Protein AF-A0A960MAD6-F1 (afdb_monomer)

Secondary structure (DSSP, 8-state):
-EEEEEEEEEEEEEEEEEEEEEEEEEEEE-SSS--PEEEEEEEEEEEEEEEEEEEEEEEEEEEEETTEEEEEEEEEEEEEEEEEEEEEEE--SS-TTS-EEEEEEEEEEEEEEEEEEEEEE-

Radius of gyration: 27.39 Å; Cα contacts (8 Å, |Δi|>4): 281; chains: 1; bounding box: 45×24×86 Å

Foldseek 3Di:
DDKDKDKDKDKDKDKDKDKDKDWDWDWDDDPDDDPDIDTKIKIKIKIKIKMKIKIKIWMKMKDDDPPKIKIKIKIKIKMKIKMWMWMWIAIPPDDPVPGTDIDIDIDMDMDIDIDMD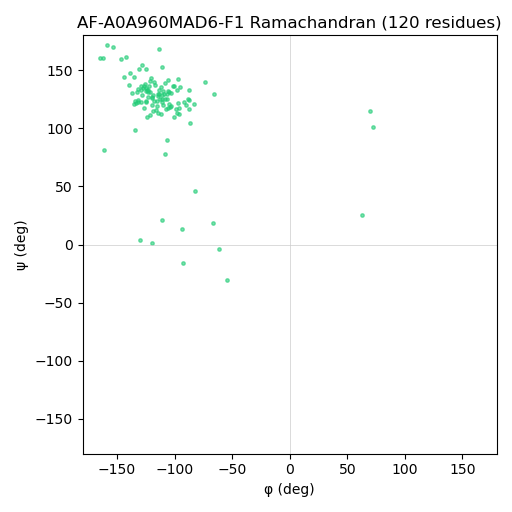MDMGD

Mean predicted aligned error: 12.71 Å

Solvent-accessible surface area (backbone atoms only — not comparable to full-atom values): 6887 Å² total; per-residue (Å²): 135,57,62,52,75,49,78,47,75,46,79,50,76,47,75,50,80,48,80,47,79,48,77,50,81,46,77,48,76,61,96,70,93,56,98,61,73,49,77,43,51,38,43,38,42,36,42,36,45,32,41,30,50,33,41,34,47,28,45,32,41,36,39,56,52,102,77,37,31,42,38,41,35,44,28,45,37,39,36,40,40,39,37,43,35,40,37,39,42,38,60,75,73,76,62,100,87,72,41,79,54,75,47,79,49,78,50,78,51,78,48,73,46,80,47,77,50,79,47,80,44,116

Nearest PDB structures (foldseek):
  5fq8-assembly1_D  TM=5.428E-01  e=1.063E-01  Bacteroides thetaiotaomicron
  5fq6-assembly2_B  TM=4.633E-01  e=8.966E-02  Bacteroides thetaiotaomicron
  8the-assembly1_A  TM=2.583E-01  e=4.532E-02  Pseudomonas aeruginosa
  1xkw-assembly1_A  TM=3.359E-01  e=4.162E-01  Pseudomonas aeruginosa
  1pnz-assembly1_A  TM=3.055E-01  e=1.629E+00  Escherichia coli

Structure (mmCIF, N/CA/C/O backbone):
data_AF-A0A960MAD6-F1
#
_entry.id   AF-A0A960MAD6-F1
#
loop_
_atom_site.group_PDB
_atom_site.id
_atom_site.type_symbol
_atom_site.label_atom_id
_atom_site.label_alt_id
_atom_site.label_comp_id
_atom_site.label_asym_id
_atom_site.label_entity_id
_atom_site.label_seq_id
_atom_site.pdbx_PDB_ins_code
_atom_site.Cartn_x
_atom_site.Cartn_y
_atom_site.Cartn_z
_atom_site.occupancy
_atom_site.B_iso_or_equiv
_atom_site.auth_seq_id
_atom_site.auth_comp_id
_atom_site.auth_asym_id
_atom_site.auth_atom_id
_atom_site.pdbx_PDB_model_num
ATOM 1 N N . ILE A 1 1 ? 17.023 -0.109 -35.590 1.00 54.28 1 ILE A N 1
ATOM 2 C CA . ILE A 1 1 ? 17.736 -0.229 -34.292 1.00 54.28 1 ILE A CA 1
ATOM 3 C C . ILE A 1 1 ? 16.749 0.321 -33.296 1.00 54.28 1 ILE A C 1
ATOM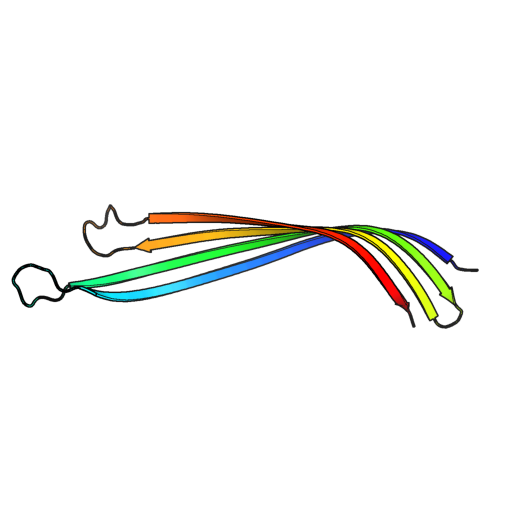 5 O O . ILE A 1 1 ? 16.611 1.535 -33.200 1.00 54.28 1 ILE A O 1
ATOM 9 N N . ASP A 1 2 ? 16.009 -0.569 -32.648 1.00 82.81 2 ASP A N 1
ATOM 10 C CA . ASP A 1 2 ? 14.739 -0.182 -32.044 1.00 82.81 2 ASP A CA 1
ATOM 11 C C . ASP A 1 2 ? 14.935 -0.171 -30.532 1.00 82.81 2 ASP A C 1
ATOM 13 O O . ASP A 1 2 ? 14.636 -1.131 -29.824 1.00 82.81 2 ASP A O 1
ATOM 17 N N . TYR A 1 3 ? 15.565 0.904 -30.055 1.00 90.19 3 TYR A N 1
ATOM 18 C CA . TYR A 1 3 ? 15.613 1.231 -28.634 1.00 90.19 3 TYR A CA 1
ATOM 19 C C . TYR A 1 3 ? 14.794 2.485 -28.360 1.00 90.19 3 TYR A C 1
ATOM 21 O O . TYR A 1 3 ? 14.647 3.355 -29.220 1.00 90.19 3 TYR A O 1
ATOM 29 N N . GLY A 1 4 ? 14.285 2.585 -27.140 1.00 91.50 4 GLY A N 1
ATOM 30 C CA . GLY A 1 4 ? 13.468 3.704 -26.704 1.00 91.50 4 GLY A CA 1
ATOM 31 C C . GLY A 1 4 ? 13.688 4.031 -25.237 1.00 91.50 4 GLY A C 1
ATOM 32 O O . GLY A 1 4 ? 14.156 3.202 -24.457 1.00 91.50 4 GLY A O 1
ATOM 33 N N . PHE A 1 5 ? 13.330 5.259 -24.881 1.00 93.19 5 PHE A N 1
ATOM 34 C CA . PHE A 1 5 ? 13.246 5.718 -23.504 1.00 93.19 5 PHE A CA 1
ATOM 35 C C . PHE A 1 5 ? 11.822 6.192 -23.236 1.00 93.19 5 PHE A C 1
ATOM 37 O O . PHE A 1 5 ? 11.210 6.836 -24.090 1.00 93.19 5 PHE A O 1
ATOM 44 N N . SER A 1 6 ? 11.300 5.899 -22.054 1.00 92.81 6 SER A N 1
ATOM 45 C CA . SER A 1 6 ? 10.007 6.401 -21.604 1.00 92.81 6 SER A CA 1
ATOM 46 C C . SER A 1 6 ? 10.041 6.745 -20.120 1.00 92.81 6 SER A C 1
ATOM 48 O O . SER A 1 6 ? 10.925 6.326 -19.372 1.00 92.81 6 SER A O 1
ATOM 50 N N . PHE A 1 7 ? 9.077 7.557 -19.696 1.00 91.62 7 PHE A N 1
ATOM 51 C CA . PHE A 1 7 ? 8.799 7.781 -18.285 1.00 91.62 7 PHE A CA 1
ATOM 52 C C . PHE A 1 7 ? 7.676 6.847 -17.851 1.00 91.62 7 PHE A C 1
ATOM 54 O O . PHE A 1 7 ? 6.663 6.720 -18.541 1.00 91.62 7 PHE A O 1
ATOM 61 N N . LEU A 1 8 ? 7.848 6.224 -16.691 1.00 89.00 8 LEU A N 1
ATOM 62 C CA . LEU A 1 8 ? 6.857 5.365 -16.069 1.00 89.00 8 LEU A CA 1
ATOM 63 C C . LEU A 1 8 ? 6.380 6.006 -14.774 1.00 89.00 8 LEU A C 1
ATOM 65 O O . LEU A 1 8 ? 7.127 6.119 -13.803 1.00 89.00 8 LEU A O 1
ATOM 69 N N . THR A 1 9 ? 5.114 6.396 -14.765 1.00 91.50 9 THR A N 1
ATOM 70 C CA . THR A 1 9 ? 4.393 6.815 -13.568 1.00 91.50 9 THR A CA 1
ATOM 71 C C . T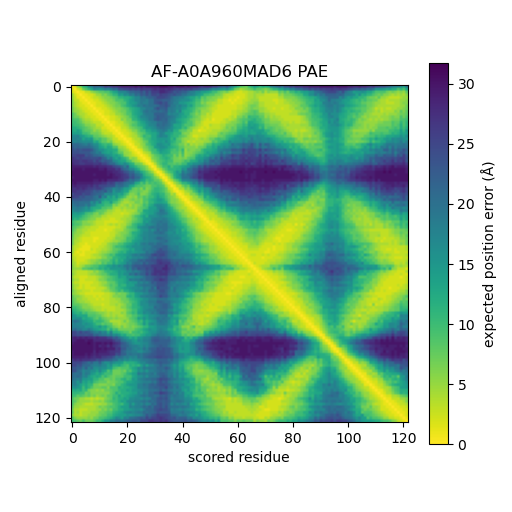HR A 1 9 ? 3.362 5.751 -13.221 1.00 91.50 9 THR A C 1
ATOM 73 O O . THR A 1 9 ? 2.591 5.321 -14.078 1.00 91.50 9 THR A O 1
ATOM 76 N N . LYS A 1 10 ? 3.339 5.300 -11.965 1.00 88.88 10 LYS A N 1
ATOM 77 C CA . LYS A 1 10 ? 2.271 4.430 -11.454 1.00 88.88 10 LYS A CA 1
ATOM 78 C C . LYS A 1 10 ? 1.701 5.032 -10.183 1.00 88.88 10 LYS A C 1
A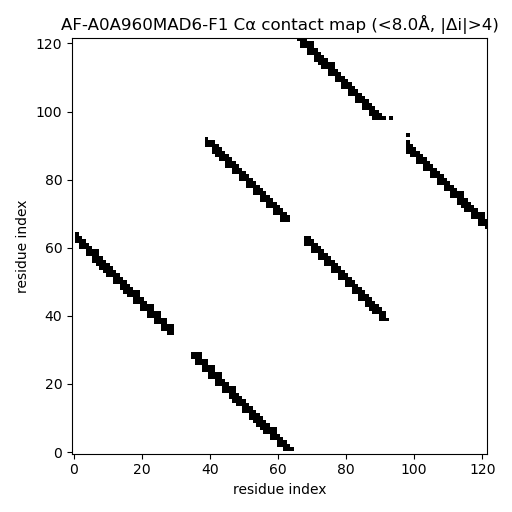TOM 80 O O . LYS A 1 10 ? 2.445 5.459 -9.304 1.00 88.88 10 LYS A O 1
ATOM 85 N N . ILE A 1 11 ? 0.378 5.054 -10.101 1.00 91.12 11 ILE A N 1
ATOM 86 C CA . ILE A 1 11 ? -0.363 5.427 -8.900 1.00 91.12 11 ILE A CA 1
ATOM 87 C C . ILE A 1 11 ? -1.297 4.263 -8.600 1.00 91.12 11 ILE A C 1
ATOM 89 O O . ILE A 1 11 ? -2.078 3.856 -9.459 1.00 91.12 11 ILE A O 1
ATOM 93 N N . GLY A 1 12 ? -1.177 3.712 -7.402 1.00 88.69 12 GLY A N 1
ATOM 94 C CA . GLY A 1 12 ? -1.995 2.618 -6.906 1.00 88.69 12 GLY A CA 1
ATOM 95 C C . GLY A 1 12 ? -2.655 2.999 -5.591 1.00 88.69 12 GLY A C 1
ATOM 96 O O . GLY A 1 12 ? -2.126 3.800 -4.822 1.00 88.69 12 GLY A O 1
ATOM 97 N N . LEU A 1 13 ? -3.816 2.414 -5.325 1.00 89.81 13 LEU A N 1
ATOM 98 C CA . LEU A 1 13 ? -4.478 2.499 -4.033 1.00 89.81 13 LEU A CA 1
ATOM 99 C C . LEU A 1 13 ? -4.977 1.109 -3.662 1.00 89.81 13 LEU A C 1
ATOM 101 O O . LEU A 1 13 ? -5.786 0.528 -4.382 1.00 89.81 13 LEU A O 1
ATOM 105 N N . ALA A 1 14 ? -4.512 0.596 -2.531 1.00 85.19 14 ALA A N 1
ATOM 106 C CA . ALA A 1 14 ? -5.082 -0.583 -1.898 1.00 85.19 14 ALA A CA 1
ATOM 107 C C . ALA A 1 14 ? -5.889 -0.151 -0.673 1.00 85.19 14 ALA A C 1
ATOM 109 O O . ALA A 1 14 ? -5.482 0.753 0.054 1.00 85.19 14 ALA A O 1
ATOM 110 N N . SER A 1 15 ? -7.023 -0.793 -0.416 1.00 87.38 15 SER A N 1
ATOM 111 C CA . SER A 1 15 ? -7.763 -0.627 0.833 1.00 87.38 15 SER A CA 1
ATOM 112 C C . SER A 1 15 ? -8.201 -1.981 1.370 1.00 87.38 15 SER A C 1
ATOM 114 O O . SER A 1 15 ? -8.500 -2.909 0.620 1.00 87.38 15 SER A O 1
ATOM 116 N N . ILE A 1 16 ? -8.181 -2.106 2.691 1.00 86.38 16 ILE A N 1
ATOM 117 C CA . ILE A 1 16 ? -8.569 -3.299 3.429 1.00 86.38 16 ILE A CA 1
ATOM 118 C C . ILE A 1 16 ? -9.499 -2.840 4.543 1.00 86.38 16 ILE A C 1
ATOM 120 O O . ILE A 1 16 ? -9.129 -2.019 5.384 1.00 86.38 16 ILE A O 1
ATOM 124 N N . TYR A 1 17 ? -10.707 -3.388 4.552 1.00 86.06 17 TYR A N 1
ATOM 125 C CA . TYR A 1 17 ? -11.661 -3.201 5.633 1.00 86.06 17 TYR A CA 1
ATOM 126 C C . TYR A 1 17 ? -11.836 -4.516 6.385 1.00 86.06 17 TYR A C 1
ATOM 128 O O . TYR A 1 17 ? -12.088 -5.559 5.782 1.00 86.06 17 TYR A O 1
ATOM 136 N N . GLY A 1 18 ? -11.702 -4.456 7.704 1.00 82.69 18 GLY A N 1
ATOM 137 C CA . GLY A 1 18 ? -11.931 -5.569 8.609 1.00 82.69 18 GLY A CA 1
ATOM 138 C C . GLY A 1 18 ? -12.926 -5.177 9.689 1.00 82.69 18 GLY A C 1
ATOM 139 O O . GLY A 1 18 ? -12.855 -4.087 10.252 1.00 82.69 18 GLY A O 1
ATOM 140 N N . ASN A 1 19 ? -13.838 -6.090 10.001 1.00 83.00 19 ASN A N 1
ATOM 141 C CA . ASN A 1 19 ? -14.691 -5.996 11.174 1.00 83.00 19 ASN A CA 1
ATOM 142 C C . ASN A 1 19 ? -14.395 -7.198 12.070 1.00 83.00 19 ASN A C 1
ATOM 144 O O . ASN A 1 19 ? -14.473 -8.342 11.618 1.00 83.00 19 ASN A O 1
ATOM 148 N N . TYR A 1 20 ? -14.031 -6.933 13.318 1.00 77.19 20 TYR A N 1
ATOM 149 C CA . TYR A 1 20 ? -13.798 -7.953 14.322 1.00 77.19 20 TYR A CA 1
ATOM 150 C C . TYR A 1 20 ? -14.759 -7.749 15.487 1.00 77.19 20 TYR A C 1
ATOM 152 O O . TYR A 1 20 ? -14.738 -6.723 16.163 1.00 77.19 20 TYR A O 1
ATOM 160 N N . GLN A 1 21 ? -15.587 -8.755 15.748 1.00 76.38 21 GLN A N 1
ATOM 161 C CA . GLN A 1 21 ? -16.490 -8.761 16.888 1.00 76.38 21 GLN A CA 1
ATOM 162 C C . GLN A 1 21 ? -16.020 -9.814 17.888 1.00 76.38 21 GLN A C 1
ATOM 164 O O . GLN A 1 21 ? -15.906 -10.992 17.552 1.00 76.38 21 GLN A O 1
ATOM 169 N N . SER A 1 22 ? -15.802 -9.398 19.132 1.00 70.12 22 SER A N 1
ATOM 170 C CA . SER A 1 22 ? -15.518 -10.295 20.247 1.00 70.12 22 SER A CA 1
ATOM 171 C C . SER A 1 22 ? -16.550 -10.110 21.354 1.00 70.12 22 SER A C 1
ATOM 173 O O . SER A 1 22 ? -16.945 -8.993 21.692 1.00 70.12 22 SER A O 1
ATOM 175 N N . GLN A 1 23 ? -17.018 -11.225 21.904 1.00 67.50 23 GLN A N 1
ATOM 176 C CA . GLN A 1 23 ? -17.898 -11.256 23.065 1.00 67.50 23 GLN A CA 1
ATOM 177 C C . GLN A 1 23 ? -17.198 -12.062 24.148 1.00 67.50 23 GLN A C 1
ATOM 179 O O . GLN A 1 23 ? -17.043 -13.274 24.014 1.00 67.50 23 GLN A O 1
ATOM 184 N N . ASN A 1 24 ? -16.788 -11.384 25.215 1.00 59.09 24 ASN A N 1
ATOM 185 C CA . ASN A 1 24 ? -16.203 -12.028 26.379 1.00 59.09 24 ASN A CA 1
ATOM 186 C C . ASN A 1 24 ? -17.240 -12.041 27.500 1.00 59.09 24 ASN A C 1
ATOM 188 O O . ASN A 1 24 ? -17.714 -10.993 27.938 1.00 59.09 24 ASN A O 1
ATOM 192 N N . LYS A 1 25 ? -17.581 -13.241 27.972 1.00 62.75 25 LYS A N 1
ATOM 193 C CA . LYS A 1 25 ? -18.384 -13.430 29.181 1.00 62.75 25 LYS A CA 1
ATOM 194 C C . LYS A 1 25 ? -17.426 -13.675 30.339 1.00 62.75 25 LYS A C 1
ATOM 196 O O . LYS A 1 25 ? -16.729 -14.687 30.345 1.00 62.75 25 LYS A O 1
ATOM 201 N N . GLY A 1 26 ? -17.359 -12.731 31.270 1.00 55.84 26 GLY A N 1
ATOM 202 C CA . GLY A 1 26 ? -16.576 -12.851 32.495 1.00 55.84 26 GLY A CA 1
ATOM 203 C C . GLY A 1 26 ? -17.500 -13.034 33.691 1.00 55.84 26 GLY A C 1
ATOM 204 O O . GLY A 1 26 ? -18.538 -12.382 33.781 1.00 55.84 26 GLY A O 1
ATOM 205 N N . THR A 1 27 ? -17.134 -13.919 34.612 1.00 56.62 27 THR A N 1
ATOM 206 C CA . THR A 1 27 ? -17.795 -14.025 35.915 1.00 56.62 27 THR A CA 1
ATOM 207 C C . THR A 1 27 ? -16.881 -13.383 36.943 1.00 56.62 27 THR A C 1
ATOM 209 O O . THR A 1 27 ? -15.752 -13.842 37.122 1.00 56.62 27 THR A O 1
ATOM 212 N N . VAL A 1 28 ? -17.340 -12.321 37.600 1.00 58.34 28 VAL A N 1
ATOM 213 C CA . VAL A 1 28 ? -16.580 -11.680 38.679 1.00 58.34 28 VAL A CA 1
ATOM 214 C C . VAL A 1 28 ? -17.229 -12.068 40.003 1.00 58.34 28 VAL A C 1
ATOM 216 O O . VAL A 1 28 ? -18.450 -12.031 40.139 1.00 58.34 28 VAL A O 1
ATOM 219 N N . LYS A 1 29 ? -16.411 -12.512 40.964 1.00 51.34 29 LYS A N 1
ATOM 220 C CA . LYS A 1 29 ? -16.857 -12.720 42.344 1.00 51.34 29 LYS A CA 1
ATOM 221 C C . LYS A 1 29 ? -16.805 -11.379 43.058 1.00 51.34 29 LYS A C 1
ATOM 223 O O . LYS A 1 29 ? -15.733 -10.781 43.146 1.00 51.34 29 LYS A O 1
ATOM 228 N N . GLU A 1 30 ? -17.943 -10.925 43.560 1.00 50.75 30 GLU A N 1
ATOM 229 C CA . GLU A 1 30 ? -18.010 -9.727 44.384 1.00 50.75 30 GLU A CA 1
ATOM 230 C C . GLU A 1 30 ? -17.255 -9.965 45.704 1.00 50.75 30 GLU A C 1
ATOM 232 O O . GLU A 1 30 ? -17.445 -10.974 46.387 1.00 50.75 30 GLU A O 1
ATOM 237 N N . LEU A 1 31 ? -16.356 -9.044 46.061 1.00 53.44 31 LEU A N 1
ATOM 238 C CA . LEU A 1 31 ? -15.542 -9.107 47.278 1.00 53.44 31 LEU A CA 1
ATOM 239 C C . LEU A 1 31 ? -16.334 -8.593 48.498 1.00 53.44 31 LEU A C 1
ATOM 241 O O . LEU A 1 31 ? -15.829 -7.772 49.253 1.00 53.44 31 LEU A O 1
ATOM 245 N N . ALA A 1 32 ? -17.588 -9.014 48.678 1.00 55.12 32 ALA A N 1
ATOM 246 C CA . ALA A 1 32 ? -18.383 -8.668 49.857 1.00 55.12 32 ALA A CA 1
ATOM 247 C C . ALA A 1 32 ? -19.582 -9.618 50.042 1.00 55.12 32 ALA A C 1
ATOM 249 O O . ALA A 1 32 ? -20.724 -9.298 49.748 1.00 55.12 32 ALA A O 1
ATOM 250 N N . ASN A 1 33 ? -19.309 -10.784 50.624 1.00 57.47 33 ASN A N 1
ATOM 251 C CA . ASN A 1 33 ? -20.227 -11.488 51.524 1.00 57.47 33 ASN A CA 1
ATOM 252 C C . ASN A 1 33 ? -21.600 -11.982 51.013 1.00 57.47 33 ASN A C 1
ATOM 254 O O . ASN A 1 33 ? -22.478 -12.223 51.838 1.00 57.47 33 ASN A O 1
ATOM 258 N N . ASN A 1 34 ? -21.786 -12.243 49.718 1.00 52.84 34 ASN A N 1
ATOM 259 C CA . ASN A 1 34 ? -22.875 -13.108 49.251 1.00 52.84 34 ASN A CA 1
ATOM 260 C C . ASN A 1 34 ? -22.433 -13.950 48.049 1.00 52.84 34 ASN A C 1
ATOM 262 O O . ASN A 1 34 ? -21.645 -13.512 47.219 1.00 52.84 34 ASN A O 1
ATOM 266 N N . ASN A 1 35 ? -22.931 -15.185 47.979 1.00 54.59 35 ASN A N 1
ATOM 267 C CA . ASN A 1 35 ? -22.629 -16.206 46.962 1.00 54.59 35 ASN A CA 1
ATOM 268 C C . ASN A 1 35 ? -23.135 -15.861 45.541 1.00 54.59 35 ASN A C 1
ATOM 270 O O . ASN A 1 35 ? -23.254 -16.754 44.698 1.00 54.59 35 ASN A O 1
ATOM 274 N N . ASP A 1 36 ? -23.435 -14.594 45.271 1.00 53.44 36 ASP A N 1
ATOM 275 C CA . ASP A 1 36 ? -23.999 -14.152 44.007 1.00 53.44 36 ASP A CA 1
ATOM 276 C C . ASP A 1 36 ? -22.876 -13.841 43.013 1.00 53.44 36 ASP A C 1
ATOM 278 O O . ASP A 1 36 ? -21.935 -13.090 43.270 1.00 53.44 36 ASP A O 1
ATOM 282 N N . TYR A 1 37 ? -22.952 -14.492 41.856 1.00 54.09 37 TYR A N 1
ATOM 283 C CA . TYR A 1 37 ? -22.038 -14.277 40.745 1.00 54.09 37 TYR A CA 1
ATOM 284 C C . TYR A 1 37 ? -22.629 -13.212 39.831 1.00 54.09 37 TYR A C 1
ATOM 286 O O . TYR A 1 37 ? -23.718 -13.412 39.289 1.00 54.09 37 TYR A O 1
ATOM 294 N N . ILE A 1 38 ? -21.898 -12.124 39.587 1.00 57.66 38 ILE A N 1
ATOM 295 C CA . ILE A 1 38 ? -22.304 -11.162 38.564 1.00 57.66 38 ILE A CA 1
ATOM 296 C C . ILE A 1 38 ? -21.710 -11.601 37.220 1.00 57.66 38 ILE A C 1
ATOM 298 O O . ILE A 1 38 ? -20.510 -11.868 37.078 1.00 57.66 38 ILE A O 1
ATOM 302 N N . LEU A 1 39 ? -22.589 -11.745 36.226 1.00 57.62 39 LEU A N 1
ATOM 303 C CA . LEU A 1 39 ? -22.237 -12.032 34.839 1.00 57.62 39 LEU A CA 1
ATOM 304 C C . LEU A 1 39 ? -21.964 -10.713 34.122 1.00 57.62 39 LEU A C 1
ATOM 306 O O . LEU A 1 39 ? -22.894 -10.010 33.727 1.00 57.62 39 LEU A O 1
ATOM 310 N N . ILE A 1 40 ? -20.691 -10.411 33.892 1.00 59.88 40 ILE A N 1
ATOM 311 C CA . ILE A 1 40 ? -20.296 -9.262 33.084 1.00 59.88 40 ILE A CA 1
ATOM 312 C C . ILE A 1 40 ? -20.186 -9.723 31.632 1.00 59.88 40 ILE A C 1
ATOM 314 O O . ILE A 1 40 ? -19.400 -10.612 31.288 1.00 59.88 40 ILE A O 1
ATOM 318 N N . ASN A 1 41 ? -20.981 -9.111 30.757 1.00 58.12 41 ASN A N 1
ATOM 319 C CA . ASN A 1 41 ? -20.862 -9.303 29.317 1.00 58.12 41 ASN A CA 1
ATOM 320 C C . ASN A 1 41 ? -20.114 -8.112 28.719 1.00 58.12 41 ASN A C 1
ATOM 322 O O . ASN A 1 41 ? -20.644 -7.002 28.668 1.00 58.12 41 ASN A O 1
ATOM 326 N N . ILE A 1 42 ? -18.882 -8.351 28.276 1.00 63.75 42 ILE A N 1
ATOM 327 C CA . ILE A 1 42 ? -18.063 -7.354 27.591 1.00 63.75 42 ILE A CA 1
ATOM 328 C C . ILE A 1 42 ? -18.200 -7.615 26.096 1.00 63.75 42 ILE A C 1
ATOM 330 O O . ILE A 1 42 ? -17.749 -8.645 25.580 1.00 63.75 42 ILE A O 1
ATOM 334 N N . ARG A 1 43 ? -18.822 -6.671 25.388 1.00 66.12 43 ARG A N 1
ATOM 335 C CA . ARG A 1 43 ? -18.920 -6.711 23.927 1.00 66.12 43 ARG A CA 1
ATOM 336 C C . ARG A 1 43 ? -17.923 -5.729 23.336 1.00 66.12 43 ARG A C 1
ATOM 338 O O . ARG A 1 43 ? -18.029 -4.527 23.566 1.00 66.12 43 ARG A O 1
ATOM 345 N N . ASN A 1 44 ? -17.002 -6.267 22.547 1.00 66.19 44 ASN A N 1
ATOM 346 C CA . ASN A 1 44 ? -16.015 -5.504 21.804 1.00 66.19 44 ASN A CA 1
ATOM 347 C C . ASN A 1 44 ? -16.329 -5.591 20.310 1.00 66.19 44 ASN A C 1
ATOM 349 O O . ASN A 1 44 ? -16.395 -6.686 19.748 1.00 66.19 44 ASN A O 1
ATOM 353 N N . HIS A 1 45 ? -16.512 -4.443 19.667 1.00 70.06 45 HIS A N 1
ATOM 354 C CA . HIS A 1 45 ? -16.537 -4.328 18.207 1.00 70.06 45 HIS A CA 1
ATOM 355 C C . HIS A 1 45 ? -15.342 -3.499 17.766 1.00 70.06 45 HIS A C 1
ATOM 357 O O . HIS A 1 45 ? -15.112 -2.417 18.291 1.00 70.06 45 HIS A O 1
ATOM 363 N N . ASP A 1 46 ? -14.568 -4.018 16.829 1.00 74.88 46 ASP A N 1
ATOM 364 C CA . ASP A 1 46 ? -13.350 -3.402 16.323 1.00 74.88 46 ASP A CA 1
ATOM 365 C C . ASP A 1 46 ? -13.476 -3.259 14.805 1.00 74.88 46 ASP A C 1
ATOM 367 O O . ASP A 1 46 ? -13.481 -4.249 14.068 1.00 74.88 46 ASP A O 1
ATOM 371 N N . HIS A 1 47 ? -13.610 -2.019 14.344 1.00 80.44 47 HIS A N 1
ATOM 372 C CA . HIS A 1 47 ? -13.597 -1.683 12.929 1.00 80.44 47 HIS A CA 1
ATOM 373 C C . HIS A 1 47 ? -12.195 -1.232 12.543 1.00 80.44 47 HIS A C 1
ATOM 375 O O . HIS A 1 47 ? -11.657 -0.264 13.080 1.00 80.44 47 HIS A O 1
ATOM 381 N N . ARG A 1 48 ? -11.603 -1.926 11.576 1.00 82.00 48 ARG A N 1
ATOM 382 C CA . ARG A 1 48 ? -10.278 -1.618 11.047 1.00 82.00 48 ARG A CA 1
ATOM 383 C C . ARG A 1 48 ? -10.410 -1.214 9.600 1.00 82.00 48 ARG A C 1
ATOM 385 O O . ARG A 1 48 ? -10.843 -2.002 8.763 1.00 82.00 48 ARG A O 1
ATOM 392 N N . PHE A 1 49 ? -10.004 0.004 9.303 1.00 83.75 49 PHE A N 1
ATOM 393 C CA . PHE A 1 49 ? -9.874 0.489 7.946 1.00 83.75 49 PHE A CA 1
ATOM 394 C C . PHE A 1 49 ? -8.410 0.806 7.687 1.00 83.75 49 PHE A C 1
ATOM 396 O O . PHE A 1 49 ? -7.830 1.689 8.316 1.00 83.75 49 PHE A O 1
ATOM 403 N N . SER A 1 50 ? -7.799 0.082 6.758 1.00 84.56 50 SER A N 1
ATOM 404 C CA . SER A 1 50 ? -6.453 0.374 6.297 1.00 84.56 50 SER A CA 1
ATOM 405 C C . SER A 1 50 ? -6.478 0.721 4.822 1.00 84.56 50 SER A C 1
ATOM 407 O O . SER A 1 50 ? -7.203 0.110 4.042 1.00 84.56 50 SER A O 1
ATOM 409 N N . PHE A 1 51 ? -5.689 1.709 4.428 1.00 88.88 51 PHE A N 1
ATOM 410 C CA . PHE A 1 51 ? -5.481 2.027 3.027 1.00 88.88 51 PHE A CA 1
ATOM 411 C C . PHE A 1 51 ? -4.015 2.337 2.775 1.00 88.88 51 PHE A C 1
ATOM 413 O O . PHE A 1 51 ? -3.307 2.850 3.645 1.00 88.88 51 PHE A O 1
ATOM 420 N N . SER A 1 52 ? -3.561 1.991 1.579 1.00 89.06 52 SER A N 1
ATOM 421 C CA . SER A 1 52 ? -2.184 2.131 1.163 1.00 89.06 52 SER A CA 1
ATOM 422 C C . SER A 1 52 ? -2.105 2.737 -0.233 1.00 89.06 52 SER A C 1
ATOM 424 O O . SER A 1 52 ? -2.307 2.024 -1.219 1.00 89.06 52 SER A O 1
ATOM 426 N N . PRO A 1 53 ? -1.866 4.056 -0.346 1.00 89.50 53 PRO A N 1
ATOM 427 C CA . PRO A 1 53 ? -1.484 4.642 -1.615 1.00 89.50 53 PRO A CA 1
ATOM 428 C C . PRO A 1 53 ? -0.035 4.263 -1.952 1.00 89.50 53 PRO A C 1
ATOM 430 O O . PRO A 1 53 ? 0.850 4.277 -1.090 1.00 89.50 53 PRO A O 1
ATOM 433 N N . GLN A 1 54 ? 0.196 3.960 -3.224 1.00 90.56 54 GLN A N 1
ATOM 434 C CA . GLN A 1 54 ? 1.494 3.634 -3.801 1.00 90.56 54 GLN A CA 1
ATOM 435 C C . GLN A 1 54 ? 1.761 4.571 -4.978 1.00 90.56 54 GLN A C 1
ATOM 437 O O . GLN A 1 54 ? 0.897 4.788 -5.827 1.00 90.56 54 GLN A O 1
ATOM 442 N N . PHE A 1 55 ? 2.969 5.108 -5.035 1.00 91.12 55 PHE A N 1
ATOM 443 C CA . PHE A 1 55 ? 3.444 5.999 -6.079 1.00 91.12 55 PHE A CA 1
ATOM 444 C C . PHE A 1 55 ? 4.771 5.478 -6.601 1.00 91.12 55 PHE A C 1
ATOM 446 O O . PHE A 1 55 ? 5.676 5.169 -5.829 1.00 91.12 55 PHE A O 1
ATOM 453 N N . PHE A 1 56 ? 4.902 5.427 -7.916 1.00 91.56 56 PHE A N 1
ATOM 454 C CA . PHE A 1 56 ? 6.149 5.116 -8.590 1.00 91.56 56 PHE A CA 1
ATOM 455 C C . PHE A 1 56 ? 6.393 6.151 -9.678 1.00 91.56 56 PHE A C 1
ATOM 457 O O . PHE A 1 56 ? 5.492 6.451 -10.466 1.00 91.56 56 PHE A O 1
ATOM 464 N N . LEU A 1 57 ? 7.614 6.667 -9.737 1.00 92.69 57 LEU A N 1
ATOM 465 C CA . LEU A 1 57 ? 8.092 7.524 -10.813 1.00 92.69 57 LEU A CA 1
ATOM 466 C C . LEU A 1 57 ? 9.470 7.031 -11.238 1.00 92.69 57 LEU A C 1
ATOM 468 O O . LEU A 1 57 ? 10.397 7.000 -10.429 1.00 92.69 57 LEU A O 1
ATOM 472 N N . GLY A 1 58 ? 9.620 6.680 -12.509 1.00 93.19 58 GLY A N 1
ATOM 473 C CA . GLY A 1 58 ? 10.878 6.164 -13.020 1.00 93.19 58 GLY A CA 1
ATOM 474 C C . GLY A 1 58 ? 11.086 6.399 -14.502 1.00 93.19 58 GLY A C 1
ATOM 475 O O . GLY A 1 58 ? 10.186 6.804 -15.238 1.00 93.19 58 GLY A O 1
ATOM 476 N N . LEU A 1 59 ? 12.312 6.123 -14.917 1.00 93.44 59 LEU A N 1
ATOM 477 C CA . LEU A 1 59 ? 12.733 6.042 -16.301 1.00 93.44 59 LEU A CA 1
ATOM 478 C C . LEU A 1 59 ? 12.731 4.582 -16.727 1.00 93.44 59 LEU A C 1
ATOM 480 O O . LEU A 1 59 ? 13.111 3.696 -15.960 1.00 93.44 59 LEU A O 1
ATOM 484 N N . VAL A 1 60 ? 12.336 4.348 -17.967 1.00 93.06 60 VAL A N 1
ATOM 485 C CA . VAL A 1 60 ? 12.396 3.042 -18.608 1.00 93.06 60 VAL A CA 1
ATOM 486 C C . VAL A 1 60 ? 13.227 3.183 -19.866 1.00 93.06 60 VAL A C 1
ATOM 488 O O . VAL A 1 60 ? 13.018 4.095 -20.665 1.00 93.06 60 VAL A O 1
ATOM 491 N N . TRP A 1 61 ? 14.173 2.279 -20.041 1.00 93.88 61 TRP A N 1
ATOM 492 C CA . TRP A 1 61 ? 14.886 2.073 -21.286 1.00 93.88 61 TRP A CA 1
ATOM 493 C C . TRP A 1 61 ? 14.520 0.700 -21.822 1.00 93.88 61 TRP A C 1
ATOM 495 O O . TRP A 1 61 ? 14.550 -0.279 -21.083 1.00 93.88 61 TRP A O 1
ATOM 505 N N . GLY A 1 62 ? 14.189 0.620 -23.102 1.00 93.69 62 GLY A N 1
ATOM 506 C CA . GLY A 1 62 ? 13.854 -0.639 -23.747 1.00 93.69 62 GLY A CA 1
ATOM 507 C C . GLY A 1 62 ? 14.606 -0.818 -25.051 1.00 93.69 62 GLY A C 1
ATOM 508 O O . GLY A 1 62 ? 14.918 0.158 -25.735 1.00 93.69 62 GLY A O 1
ATOM 509 N N . LYS A 1 63 ? 14.863 -2.072 -25.413 1.00 93.50 63 LYS A N 1
ATOM 510 C CA . LYS A 1 63 ? 15.360 -2.463 -26.728 1.00 93.50 63 LYS A CA 1
ATOM 511 C C . LYS A 1 63 ? 14.628 -3.705 -27.214 1.00 93.50 63 LYS A C 1
ATOM 513 O O . LYS A 1 63 ? 14.559 -4.698 -26.496 1.00 93.50 63 LYS A O 1
ATOM 518 N N . ILE A 1 64 ? 14.129 -3.643 -28.441 1.00 91.81 64 ILE A N 1
ATOM 519 C CA . ILE A 1 64 ? 13.487 -4.762 -29.126 1.00 91.81 64 ILE A CA 1
ATOM 520 C C . ILE A 1 64 ? 14.495 -5.381 -30.103 1.00 91.81 64 ILE A C 1
ATOM 522 O O . ILE A 1 64 ? 15.247 -4.680 -30.788 1.00 91.81 64 ILE A O 1
ATOM 526 N N . PHE A 1 65 ? 14.533 -6.705 -30.114 1.00 89.50 65 PHE A N 1
ATOM 527 C CA . PHE A 1 65 ? 15.251 -7.572 -31.040 1.00 89.50 65 PHE A CA 1
ATOM 528 C C . PHE A 1 65 ? 14.220 -8.353 -31.865 1.00 89.50 65 PHE A C 1
ATOM 530 O O . PHE A 1 65 ? 13.042 -8.376 -31.520 1.00 89.50 65 PHE A O 1
ATOM 537 N N . ASP A 1 66 ? 14.661 -9.029 -32.926 1.00 89.00 66 ASP A N 1
ATOM 538 C CA . ASP A 1 66 ? 13.756 -9.642 -33.912 1.00 89.00 66 ASP A CA 1
ATOM 539 C C . ASP A 1 66 ? 12.715 -10.606 -33.306 1.00 89.00 66 ASP A C 1
ATOM 541 O O . ASP A 1 66 ? 11.608 -10.704 -33.823 1.00 89.00 66 ASP A O 1
ATOM 545 N N . ASN A 1 67 ? 13.047 -11.273 -32.191 1.00 89.12 67 ASN A N 1
ATOM 546 C CA . ASN A 1 67 ? 12.193 -12.275 -31.534 1.00 89.12 67 ASN A CA 1
ATOM 547 C C . ASN A 1 67 ? 12.011 -12.058 -30.019 1.00 89.12 67 ASN A C 1
ATOM 549 O O . ASN A 1 67 ? 11.477 -12.935 -29.349 1.00 89.12 67 ASN A O 1
ATOM 553 N N . TRP A 1 68 ? 12.548 -10.978 -29.444 1.00 90.69 68 TRP A N 1
ATOM 554 C CA . TRP A 1 68 ? 12.481 -10.726 -27.997 1.00 90.69 68 TRP A CA 1
ATOM 555 C C . TRP A 1 68 ? 12.782 -9.262 -27.679 1.00 90.69 68 TRP A C 1
ATOM 557 O O . TRP A 1 68 ? 13.401 -8.559 -28.470 1.00 90.69 68 TRP A O 1
ATOM 567 N N . GLY A 1 69 ? 12.385 -8.785 -26.506 1.00 89.94 69 GLY A N 1
ATOM 568 C CA . GLY A 1 69 ? 12.675 -7.440 -26.022 1.00 89.94 69 GLY A CA 1
ATOM 569 C C . GLY A 1 69 ? 13.285 -7.457 -24.628 1.00 89.94 69 GLY A C 1
ATOM 570 O O . GLY A 1 69 ? 13.070 -8.378 -23.845 1.00 89.94 69 GLY A O 1
ATOM 571 N N . LEU A 1 70 ? 14.047 -6.419 -24.309 1.00 92.62 70 LEU A N 1
ATOM 572 C CA . LEU A 1 70 ? 14.563 -6.168 -22.971 1.00 92.62 70 LEU A CA 1
ATOM 573 C C . LEU A 1 70 ? 14.134 -4.779 -22.525 1.00 92.62 70 LEU A C 1
ATOM 575 O O . LEU A 1 70 ? 14.292 -3.812 -23.268 1.00 92.62 70 LEU A O 1
ATOM 579 N N . SER A 1 71 ? 13.618 -4.688 -21.307 1.00 91.94 71 SER A N 1
ATOM 580 C CA . SER A 1 71 ? 13.231 -3.440 -20.662 1.00 91.94 71 SER A CA 1
ATOM 581 C C . SER A 1 71 ? 13.952 -3.319 -19.325 1.00 91.94 71 SER A C 1
ATOM 583 O O . SER A 1 71 ? 14.000 -4.263 -18.540 1.00 91.94 71 SER A O 1
ATOM 585 N N . LEU A 1 72 ? 14.547 -2.161 -19.073 1.00 91.50 72 LEU A N 1
ATOM 586 C CA . LEU A 1 72 ? 15.185 -1.798 -17.819 1.00 91.50 72 LEU A CA 1
ATOM 587 C C . LEU A 1 72 ? 14.482 -0.567 -17.269 1.00 91.50 72 LEU A C 1
ATOM 589 O O . LEU A 1 72 ? 14.361 0.452 -17.941 1.00 91.50 72 LEU A O 1
ATOM 593 N N . SER A 1 73 ? 14.046 -0.653 -16.024 1.00 92.00 73 SER A N 1
ATOM 594 C CA . SER A 1 73 ? 13.315 0.397 -15.324 1.00 92.00 73 SER A CA 1
ATOM 595 C C . SER A 1 73 ? 14.085 0.791 -14.077 1.00 92.00 73 SER A C 1
ATOM 597 O O . SER A 1 73 ? 14.485 -0.074 -13.305 1.00 92.00 73 SER A O 1
ATOM 599 N N . LEU A 1 74 ? 14.274 2.091 -13.873 1.00 93.25 74 LEU A N 1
ATOM 600 C CA . LEU A 1 74 ? 14.87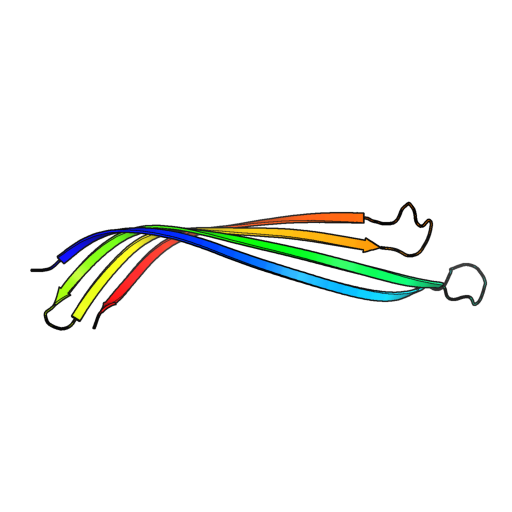5 2.653 -12.670 1.00 93.25 74 LEU A CA 1
ATOM 601 C C . LEU A 1 74 ? 13.990 3.789 -12.177 1.00 93.25 74 LEU A C 1
ATOM 603 O O . LEU A 1 74 ? 13.713 4.732 -12.920 1.00 93.25 74 LEU A O 1
ATOM 607 N N . GLY A 1 75 ? 13.551 3.722 -10.929 1.00 91.81 75 GLY A N 1
ATOM 608 C CA . GLY A 1 75 ? 12.655 4.731 -10.392 1.00 91.81 75 GLY A CA 1
ATOM 609 C C . GLY A 1 75 ? 12.651 4.808 -8.883 1.00 91.81 75 GLY A C 1
ATOM 610 O O . GLY A 1 75 ? 13.242 3.986 -8.185 1.00 91.81 75 GLY A O 1
ATOM 611 N N . TYR A 1 76 ? 11.969 5.831 -8.395 1.00 92.00 76 TYR A N 1
ATOM 612 C CA . TYR A 1 76 ? 11.659 6.002 -6.993 1.00 92.00 76 TYR A CA 1
ATOM 613 C C . TYR A 1 76 ? 10.245 5.501 -6.721 1.00 92.00 76 TYR A C 1
ATOM 615 O O . TYR A 1 76 ? 9.295 5.839 -7.433 1.00 92.00 76 TYR A O 1
ATOM 623 N N . GLU A 1 77 ? 10.121 4.711 -5.667 1.00 91.12 77 GLU A N 1
ATOM 624 C CA . GLU A 1 77 ? 8.874 4.150 -5.186 1.00 91.12 77 GLU A CA 1
ATOM 625 C C . GLU A 1 77 ? 8.573 4.675 -3.782 1.00 91.12 77 GLU A C 1
ATOM 627 O O . GLU A 1 77 ? 9.451 4.769 -2.921 1.00 91.12 77 GLU A O 1
ATOM 632 N N . SER A 1 78 ? 7.314 5.027 -3.557 1.00 88.62 78 SER A N 1
ATOM 633 C CA . SER A 1 78 ? 6.790 5.518 -2.291 1.00 88.62 78 SER A CA 1
ATOM 634 C C . SER A 1 78 ? 5.478 4.812 -1.998 1.00 88.62 78 SER A C 1
ATOM 636 O O . SER A 1 78 ? 4.541 4.872 -2.790 1.00 88.62 78 SER A O 1
ATOM 638 N N . GLN A 1 79 ? 5.395 4.157 -0.852 1.00 89.50 79 GLN A N 1
ATOM 639 C CA . GLN A 1 79 ? 4.190 3.511 -0.369 1.00 89.50 79 GLN A CA 1
ATOM 640 C C . GLN A 1 79 ? 3.918 3.973 1.052 1.00 89.50 79 GLN A C 1
ATOM 642 O O . GLN A 1 79 ? 4.778 3.906 1.925 1.00 89.50 79 GLN A O 1
ATOM 647 N N . ILE A 1 80 ? 2.697 4.422 1.307 1.00 85.50 80 ILE A N 1
ATOM 648 C CA . ILE A 1 80 ? 2.272 4.808 2.650 1.00 85.50 80 ILE A CA 1
ATOM 649 C C . ILE A 1 80 ? 1.237 3.782 3.097 1.00 85.50 80 ILE A C 1
ATOM 651 O O . ILE A 1 80 ? 0.372 3.403 2.321 1.00 85.50 80 ILE A O 1
ATOM 655 N N . TRP A 1 81 ? 1.329 3.307 4.330 1.00 84.12 81 TRP A N 1
ATOM 656 C CA . TRP A 1 81 ? 0.355 2.429 4.969 1.00 84.12 81 TRP A CA 1
ATOM 657 C C . TRP A 1 81 ? -0.334 3.194 6.082 1.00 84.12 81 TRP A C 1
ATOM 659 O O . TRP A 1 81 ? 0.292 3.530 7.087 1.00 84.12 81 TRP A O 1
ATOM 669 N N . LEU A 1 82 ? -1.623 3.470 5.907 1.00 85.00 82 LEU A N 1
ATOM 670 C CA . LEU A 1 82 ? -2.454 4.126 6.905 1.00 85.00 82 LEU A CA 1
ATOM 671 C C . LEU A 1 82 ? -3.393 3.091 7.505 1.00 85.00 82 LEU A C 1
ATOM 673 O O . LEU A 1 82 ? -4.046 2.333 6.787 1.00 85.00 82 LEU A O 1
ATOM 677 N N . ASN A 1 83 ? -3.432 3.037 8.830 1.00 83.06 83 ASN A N 1
ATOM 678 C CA . ASN A 1 83 ? -4.289 2.133 9.578 1.00 83.06 83 ASN A CA 1
ATOM 679 C C . ASN A 1 83 ? -5.114 2.945 10.576 1.00 83.06 83 ASN A C 1
ATOM 681 O O . ASN A 1 83 ? -4.564 3.624 11.447 1.00 83.06 83 ASN A O 1
ATOM 685 N N . LEU A 1 84 ? -6.429 2.901 10.402 1.00 80.94 84 LEU A N 1
ATOM 686 C CA . LEU A 1 84 ? -7.421 3.493 11.278 1.00 80.94 84 LEU A CA 1
ATOM 687 C C . LEU A 1 84 ? -8.158 2.356 11.982 1.00 80.94 84 LEU A C 1
ATOM 689 O O . LEU A 1 84 ? -8.787 1.517 11.339 1.00 80.94 84 LEU A O 1
ATOM 693 N N . GLN A 1 85 ? -8.080 2.339 13.303 1.00 79.19 85 GLN A N 1
ATOM 694 C CA . GLN A 1 85 ? -8.739 1.352 14.138 1.00 79.19 85 GLN A CA 1
ATOM 695 C C . GLN A 1 85 ? -9.706 2.058 15.083 1.00 79.19 85 GLN A C 1
ATOM 697 O O . GLN A 1 85 ? -9.313 2.961 15.825 1.00 79.19 85 GLN A O 1
ATOM 702 N N . GLU A 1 86 ? -10.957 1.621 15.073 1.00 70.75 86 GLU A N 1
ATOM 703 C CA . GLU A 1 86 ? -12.018 2.118 15.933 1.00 70.75 86 GLU A CA 1
ATOM 704 C C . GLU A 1 86 ? -12.538 0.978 16.808 1.00 70.75 86 GLU A C 1
ATOM 706 O O . GLU A 1 86 ? -13.097 -0.001 16.312 1.00 70.75 86 GLU A O 1
ATOM 711 N N . ILE A 1 87 ? -12.333 1.101 18.120 1.00 67.00 87 ILE A N 1
ATOM 712 C CA . ILE A 1 87 ? -12.716 0.084 19.100 1.00 67.00 87 ILE A CA 1
ATOM 713 C C . ILE A 1 87 ? -13.902 0.597 19.909 1.00 67.00 87 ILE A C 1
ATOM 715 O O . ILE A 1 87 ? -13.824 1.647 20.549 1.00 67.00 87 ILE A O 1
ATOM 719 N N . TYR A 1 88 ? -14.965 -0.195 19.924 1.00 68.81 88 TYR A N 1
ATOM 720 C CA . TYR A 1 88 ? -16.164 -0.016 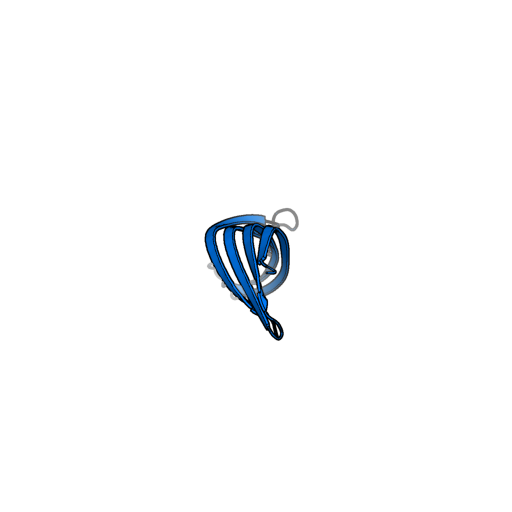20.721 1.00 68.81 88 TYR A CA 1
ATOM 721 C C . TYR A 1 88 ? -16.186 -1.052 21.839 1.00 68.81 88 TYR A C 1
ATOM 723 O O . TYR A 1 88 ? -16.282 -2.246 21.560 1.00 68.81 88 TYR A O 1
ATOM 731 N N . SER A 1 89 ? -16.138 -0.596 23.089 1.00 63.94 89 SER A N 1
ATOM 732 C CA . SER A 1 89 ? -16.303 -1.443 24.275 1.00 63.94 89 SER A CA 1
ATOM 733 C C . SER A 1 89 ? -17.586 -1.060 25.003 1.00 63.94 89 SER A C 1
ATOM 735 O O . SER A 1 89 ? -17.785 0.121 25.292 1.00 63.94 89 SER A O 1
ATOM 737 N N . SER A 1 90 ? -18.434 -2.041 25.316 1.00 62.06 90 SER A N 1
ATOM 738 C CA . SER A 1 90 ? -19.566 -1.865 26.236 1.00 62.06 90 SER A CA 1
ATOM 739 C C . SER A 1 90 ? -19.375 -2.727 27.481 1.00 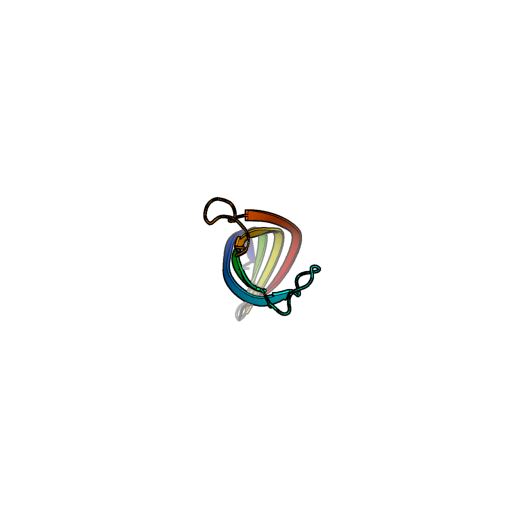62.06 90 SER A C 1
ATOM 741 O O . SER A 1 90 ? -19.252 -3.951 27.358 1.00 62.06 90 SER A O 1
ATOM 743 N N . PHE A 1 91 ? -19.395 -2.100 28.657 1.00 59.56 91 PHE A N 1
ATOM 744 C CA . PHE A 1 91 ? -19.418 -2.775 29.956 1.00 59.56 91 PHE A CA 1
ATOM 745 C C . PHE A 1 91 ? -20.845 -2.746 30.510 1.00 59.56 91 PHE A C 1
ATOM 747 O O . PHE A 1 91 ? -21.532 -1.737 30.392 1.00 59.56 91 PHE A O 1
ATOM 754 N N . LEU A 1 92 ? -21.307 -3.871 31.059 1.00 56.28 92 LEU A N 1
ATOM 755 C CA . LEU A 1 92 ? -22.693 -4.049 31.513 1.00 56.28 92 LEU A CA 1
ATOM 756 C C . LEU A 1 92 ? -22.898 -3.729 33.004 1.00 56.28 92 LEU A C 1
ATOM 758 O O . LEU A 1 92 ? -23.944 -4.050 33.554 1.00 56.28 92 LEU A O 1
ATOM 762 N N . GLU A 1 93 ? -21.936 -3.083 33.658 1.00 49.59 93 GLU A N 1
ATOM 763 C CA . GLU A 1 93 ? -22.078 -2.657 35.049 1.00 49.59 93 GLU A CA 1
ATOM 764 C C . GLU A 1 93 ? -22.114 -1.130 35.127 1.00 49.59 93 GLU A C 1
ATOM 766 O O . GLU A 1 93 ? -21.212 -0.450 34.644 1.00 49.59 93 GLU A O 1
ATOM 771 N N . THR A 1 94 ? -23.179 -0.628 35.760 1.00 46.44 94 THR A N 1
ATOM 772 C CA . THR A 1 94 ? -23.508 0.771 36.095 1.00 46.44 94 THR A CA 1
ATOM 773 C C . THR A 1 94 ? -23.928 1.700 34.940 1.00 46.44 94 THR A C 1
ATOM 775 O O . THR A 1 94 ? -23.115 2.254 34.222 1.00 46.44 94 THR A O 1
ATOM 778 N N . ASP A 1 95 ? -25.249 1.909 34.851 1.00 43.44 95 ASP A N 1
ATOM 779 C CA . ASP A 1 95 ? -25.979 2.915 34.059 1.00 43.44 95 ASP A CA 1
ATOM 780 C C . ASP A 1 95 ? -25.990 2.738 32.512 1.00 43.44 95 ASP A C 1
ATOM 782 O O . ASP A 1 95 ? -24.969 2.899 31.843 1.00 43.44 95 ASP A O 1
ATOM 786 N N . PRO A 1 96 ? -27.159 2.477 31.876 1.00 47.69 96 PRO A N 1
ATOM 787 C CA . PRO A 1 96 ? -27.290 2.422 30.411 1.00 47.69 96 PRO A CA 1
ATOM 788 C C . PRO A 1 96 ? -26.950 3.741 29.691 1.00 47.69 96 PRO A C 1
ATOM 790 O O . PRO A 1 96 ? -26.976 3.778 28.458 1.00 47.69 96 PRO A O 1
ATOM 793 N N . ARG A 1 97 ? -26.653 4.820 30.429 1.00 47.31 97 ARG A N 1
ATOM 794 C CA . ARG A 1 97 ? -26.262 6.128 29.887 1.00 47.31 97 ARG A CA 1
ATOM 795 C C . ARG A 1 97 ? -24.747 6.331 29.740 1.00 47.31 97 ARG A C 1
ATOM 797 O O . ARG A 1 97 ? -24.378 7.225 28.985 1.00 47.31 97 ARG A O 1
ATOM 804 N N . ASP A 1 98 ? -23.890 5.516 30.370 1.00 45.28 98 ASP A N 1
ATOM 805 C CA . ASP A 1 98 ? -22.482 5.907 30.614 1.00 45.28 98 ASP A CA 1
ATOM 806 C C . ASP A 1 98 ? -21.387 5.014 29.986 1.00 45.28 98 ASP A C 1
ATOM 808 O O . ASP A 1 98 ? -20.194 5.268 30.130 1.00 45.28 98 ASP A O 1
ATOM 812 N N . GLY A 1 99 ? -21.739 3.969 29.237 1.00 50.31 99 GLY A N 1
ATOM 813 C CA . GLY A 1 99 ? -20.782 2.890 28.952 1.00 50.31 99 GLY A CA 1
ATOM 814 C C . GLY A 1 99 ? -20.247 2.725 27.528 1.00 50.31 99 GLY A C 1
ATOM 815 O O . GLY A 1 99 ? -19.857 1.605 27.206 1.00 50.31 99 GLY A O 1
ATOM 816 N N . LYS A 1 100 ? -20.261 3.728 26.634 1.00 56.03 100 LYS A N 1
ATOM 817 C CA . LYS A 1 100 ? -19.701 3.575 25.266 1.00 56.03 100 LYS A CA 1
ATOM 818 C C . LYS A 1 100 ? -18.383 4.333 25.128 1.00 56.03 100 LYS A C 1
ATOM 820 O O . LYS A 1 100 ? -18.362 5.487 24.709 1.00 56.03 100 LYS A O 1
ATOM 825 N N . VAL A 1 101 ? -17.273 3.665 25.430 1.00 57.75 101 VAL A N 1
ATOM 826 C CA . VAL A 1 101 ? -15.938 4.224 25.181 1.00 57.75 101 VAL A CA 1
ATOM 827 C C . VAL A 1 101 ? -15.524 3.873 23.753 1.00 57.75 101 VAL A C 1
ATOM 829 O O . VAL A 1 101 ? -15.396 2.695 23.410 1.00 57.75 101 VAL A O 1
ATOM 832 N N . VAL A 1 102 ? -15.342 4.901 22.919 1.00 61.94 102 VAL A N 1
ATOM 833 C CA . VAL A 1 102 ? -14.790 4.777 21.563 1.00 61.94 102 VAL A CA 1
ATOM 834 C C . VAL A 1 102 ? -13.315 5.150 21.615 1.00 61.94 102 VAL A C 1
ATOM 836 O O . VAL A 1 102 ? -12.970 6.287 21.934 1.00 61.94 102 VAL A O 1
ATOM 839 N N . LEU A 1 103 ? -12.438 4.197 21.308 1.00 62.47 103 LEU A N 1
ATOM 840 C CA . LEU A 1 103 ? -11.002 4.445 21.195 1.00 62.47 103 LEU A CA 1
ATOM 841 C C . LEU A 1 103 ? -10.607 4.437 19.721 1.00 62.47 103 LEU A C 1
ATOM 843 O O . LEU A 1 103 ? -10.721 3.413 19.047 1.00 62.47 103 LEU A O 1
ATOM 847 N N . LEU A 1 104 ? -10.108 5.576 19.245 1.00 68.38 104 LEU A N 1
ATOM 848 C CA . LEU A 1 104 ? -9.548 5.725 17.906 1.00 68.38 104 LEU A CA 1
ATOM 849 C C . LEU A 1 104 ? -8.029 5.574 17.981 1.00 68.38 104 LEU A C 1
ATOM 851 O O . LEU A 1 104 ? -7.346 6.375 18.622 1.00 68.38 104 LEU A O 1
ATOM 855 N N . LYS A 1 105 ? -7.487 4.554 17.315 1.00 69.50 105 LYS A N 1
ATOM 856 C CA . LYS A 1 105 ? -6.043 4.377 17.130 1.00 69.50 105 LYS A CA 1
ATOM 857 C C . LYS A 1 105 ? -5.702 4.610 15.664 1.00 69.50 105 LYS A C 1
ATOM 859 O O . LYS A 1 105 ? -6.344 4.060 14.773 1.00 69.50 105 LYS A O 1
ATOM 864 N N . ARG A 1 106 ? -4.676 5.424 15.413 1.00 73.75 106 ARG A N 1
ATOM 865 C CA . ARG A 1 106 ? -4.164 5.700 14.067 1.00 73.75 106 ARG A CA 1
ATOM 866 C C . ARG A 1 106 ? -2.687 5.343 13.999 1.00 73.75 106 ARG A C 1
ATOM 868 O O . ARG A 1 106 ? -1.906 5.837 14.807 1.00 73.75 106 ARG A O 1
ATOM 875 N N . GLY A 1 107 ? -2.318 4.528 13.019 1.00 73.44 107 GLY A N 1
ATOM 876 C CA . GLY A 1 107 ? -0.932 4.215 12.679 1.00 73.44 107 GLY A CA 1
ATOM 877 C C . GLY A 1 107 ? -0.627 4.621 11.241 1.00 73.44 107 GLY A C 1
ATOM 878 O O . GLY A 1 107 ? -1.485 4.495 10.367 1.00 73.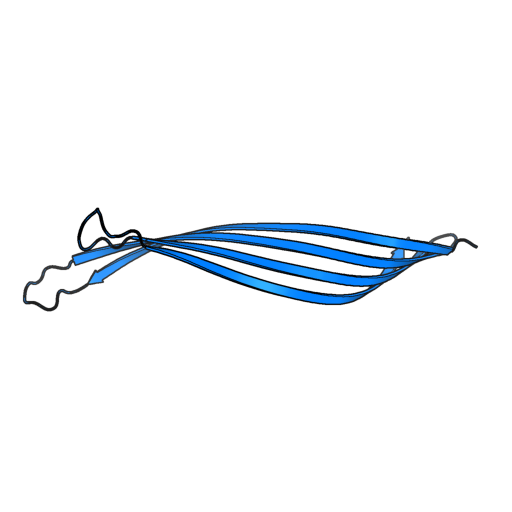44 107 GLY A O 1
ATOM 879 N N . ALA A 1 108 ? 0.585 5.114 11.004 1.00 77.69 108 ALA A N 1
ATOM 880 C CA . ALA A 1 108 ? 1.102 5.388 9.670 1.00 77.69 108 ALA A CA 1
ATOM 881 C C . ALA A 1 108 ? 2.511 4.804 9.550 1.00 77.69 108 ALA A C 1
ATOM 883 O O . ALA A 1 108 ? 3.342 5.035 10.428 1.00 77.69 108 ALA A O 1
ATOM 884 N N . LEU A 1 109 ? 2.776 4.063 8.477 1.00 81.12 109 LEU A N 1
ATOM 885 C CA . LEU A 1 109 ? 4.104 3.558 8.138 1.00 81.12 109 LEU A CA 1
ATOM 886 C C . LEU A 1 109 ? 4.411 3.927 6.686 1.00 81.12 109 LEU A C 1
ATOM 888 O O . LEU A 1 109 ? 3.643 3.595 5.791 1.00 81.12 109 LEU A O 1
ATOM 892 N N . GLY A 1 110 ? 5.503 4.652 6.455 1.00 79.81 110 GLY A N 1
ATOM 893 C CA . GLY A 1 110 ? 5.961 5.030 5.117 1.00 79.81 110 GLY A CA 1
ATOM 894 C C . GLY A 1 110 ? 7.134 4.159 4.683 1.00 79.81 110 GLY A C 1
ATOM 895 O O . GLY A 1 110 ? 8.092 4.000 5.437 1.00 79.81 110 GLY A O 1
ATOM 896 N N . LEU A 1 111 ? 7.056 3.604 3.479 1.00 82.88 111 LEU A N 1
ATOM 897 C CA . LEU A 1 111 ? 8.134 2.896 2.799 1.00 82.88 111 LEU A CA 1
ATOM 898 C C . LEU A 1 111 ? 8.521 3.694 1.560 1.00 82.88 111 LEU A C 1
ATOM 900 O O . LEU A 1 111 ? 7.673 4.078 0.759 1.00 82.88 111 LEU A O 1
ATOM 904 N N . HIS A 1 112 ? 9.812 3.940 1.410 1.00 87.88 112 HIS A N 1
ATOM 905 C CA . HIS A 1 112 ? 10.357 4.729 0.320 1.00 87.88 112 HIS A CA 1
ATOM 906 C C . HIS A 1 112 ? 11.640 4.068 -0.162 1.00 87.88 112 HIS A C 1
ATOM 908 O O . HIS A 1 112 ? 12.455 3.651 0.664 1.00 87.88 112 HIS A O 1
ATOM 914 N N . GLY A 1 113 ? 11.841 3.980 -1.472 1.00 85.94 113 GLY A N 1
ATOM 915 C CA . GLY A 1 113 ? 13.004 3.282 -2.002 1.00 85.94 113 GLY A CA 1
ATOM 916 C C . GLY A 1 113 ? 13.292 3.576 -3.462 1.00 85.94 113 GLY A C 1
ATOM 917 O O . GLY A 1 113 ? 12.437 4.033 -4.214 1.00 85.94 113 GLY A O 1
ATOM 918 N N . LEU A 1 114 ? 14.533 3.299 -3.852 1.00 88.19 114 LEU A N 1
ATOM 919 C CA . LEU A 1 114 ? 14.915 3.191 -5.252 1.00 88.19 114 LEU A CA 1
ATOM 920 C C . LEU A 1 114 ? 14.664 1.757 -5.705 1.00 88.19 114 LEU A C 1
ATOM 922 O O . LEU A 1 114 ? 15.055 0.811 -5.022 1.00 88.19 114 LEU A O 1
ATOM 926 N N . ASN A 1 115 ? 14.022 1.612 -6.854 1.00 86.75 115 ASN A N 1
ATOM 927 C CA . ASN A 1 115 ? 13.678 0.329 -7.433 1.00 86.75 115 ASN A CA 1
ATOM 928 C C . ASN A 1 115 ? 14.291 0.235 -8.835 1.00 86.75 115 ASN A C 1
ATOM 930 O O . ASN A 1 115 ? 14.213 1.180 -9.627 1.00 86.75 115 ASN A O 1
ATOM 934 N N . ALA A 1 116 ? 14.928 -0.900 -9.111 1.00 88.19 116 ALA A N 1
ATOM 935 C CA . ALA A 1 116 ? 15.492 -1.246 -10.402 1.00 88.19 116 ALA A CA 1
ATOM 936 C C . ALA A 1 116 ? 14.900 -2.587 -10.840 1.00 88.19 116 ALA A C 1
ATOM 938 O O . ALA A 1 116 ? 15.010 -3.581 -10.124 1.00 88.19 116 ALA A O 1
ATOM 939 N N . MET A 1 117 ? 14.284 -2.613 -12.017 1.00 86.81 117 MET A N 1
ATOM 940 C CA . MET A 1 117 ? 13.617 -3.792 -12.560 1.00 86.81 117 MET A CA 1
ATOM 941 C C . MET A 1 117 ? 14.100 -4.058 -13.984 1.00 86.81 117 MET A C 1
ATOM 943 O O . MET A 1 117 ? 14.219 -3.132 -14.786 1.00 86.81 117 MET A O 1
ATOM 947 N N . VAL A 1 118 ? 14.363 -5.328 -14.290 1.00 89.94 118 VAL A N 1
ATOM 948 C CA . VAL A 1 118 ? 14.732 -5.809 -15.625 1.00 89.94 118 VAL A CA 1
ATOM 949 C C . VAL A 1 118 ? 13.675 -6.809 -16.074 1.00 89.94 118 VAL A C 1
ATOM 951 O O . VAL A 1 118 ? 13.351 -7.737 -15.336 1.00 89.94 118 VAL A O 1
ATOM 954 N N . GLU A 1 119 ? 13.140 -6.614 -17.271 1.00 90.00 119 GLU A N 1
ATOM 955 C CA . GLU A 1 119 ? 12.073 -7.422 -17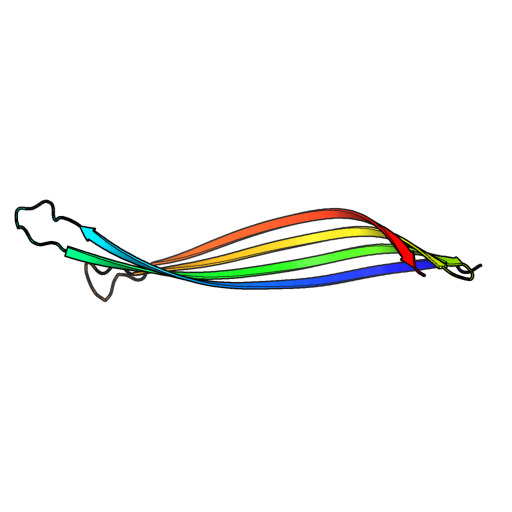.852 1.00 90.00 119 GLU A CA 1
ATOM 956 C C . GLU A 1 119 ? 12.492 -7.934 -19.235 1.00 90.00 119 GLU A C 1
ATOM 958 O O . GLU A 1 119 ? 13.073 -7.200 -20.040 1.00 90.00 119 GLU A O 1
ATOM 963 N N . LEU A 1 120 ? 12.209 -9.212 -19.487 1.00 90.00 120 LEU A N 1
ATOM 964 C CA . LEU A 1 120 ? 12.394 -9.890 -20.768 1.00 90.00 120 LEU A CA 1
ATOM 965 C C . LEU A 1 120 ? 11.017 -10.113 -21.397 1.00 90.00 120 LEU A C 1
ATOM 967 O O . LEU A 1 120 ? 10.137 -10.701 -20.771 1.00 90.00 120 LEU A O 1
ATOM 971 N N . LEU A 1 121 ? 10.855 -9.641 -22.626 1.00 84.50 121 LEU A N 1
ATOM 972 C CA . LEU A 1 121 ? 9.642 -9.753 -23.432 1.00 84.50 121 LEU A CA 1
ATOM 973 C C . LEU A 1 121 ? 9.893 -10.808 -24.521 1.00 84.50 121 LEU A C 1
ATOM 975 O O . LEU A 1 121 ? 10.932 -10.750 -25.178 1.00 84.50 121 LEU A O 1
ATOM 979 N N . PHE A 1 122 ? 8.972 -11.753 -24.705 1.00 79.81 122 PHE A N 1
ATOM 980 C CA . PHE A 1 122 ? 9.032 -12.816 -25.719 1.00 79.81 122 PHE A CA 1
ATOM 981 C C . PHE A 1 122 ? 7.815 -12.741 -26.638 1.00 79.81 122 PHE A C 1
ATOM 983 O O . PHE A 1 122 ? 6.737 -12.348 -26.132 1.00 79.81 122 PHE A O 1
#

Sequence (122 aa):
IDYGFSFLTKIGLASIYGNYQSQNKGTVKELANNNDYILINIRNHDHRFSFSPQFFLGLVWGKIFDNWGLSLSLGYESQIWLNLQEIYSSFLETDPRDGKVVLLKRGALGLHGLNAMVELLF

pLDDT: mean 76.6, std 15.26, range [43.44, 93.88]